Protein 3WIT (pdb70)

InterPro domains:
  IPR006531 Gp5/Type VI secretion system Vgr protein, OB-fold domain [PF04717] (384-450)
  IPR006533 Type VI secretion system, RhsGE-associated Vgr protein [TIGR01646] (20-500)
  IPR017847 Type VI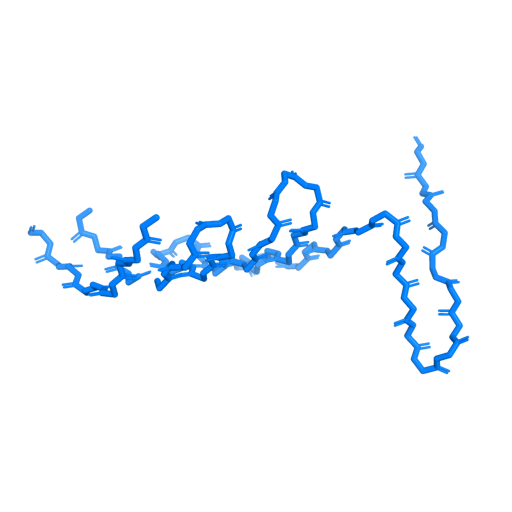 secretion system, RhsGE-associated Vgr family subset [TIGR03361] (7-517)
  IPR037026 Vgr protein, OB-fold domain superfamily [G3DSA:2.40.50.230] (354-454)
  IPR050708 Type VI secretion system VgrG/RHS [PTHR32305] (153-562)
  IPR054030 Gp5/Type VI secretion system Vgr, C-terminal trimerisation domain [PF22178] (467-559)

Secondary structure (DSSP, 8-state):
-EE---EE--EE--EETTEEEEEETTEEEEEETTTEEEEEETTEEEEE-SS-EETTEE-----

Sequence (63 aa):
GTIAGSVHVIKEILAVEESKIALTPDGIQLQVGESTVIRLSKDGITIVGGSVFINGLEHHHHH

Structure (mmCIF, N/CA/C/O backbone):
data_3WIT
#
_entry.id   3WIT
#
_cell.length_a   49.417
_cell.length_b   49.417
_cell.length_c   199.143
_cell.angle_alpha   90.00
_cell.angle_beta   90.00
_cell.angle_gamma   120.00
#
_symmetry.space_group_name_H-M   'H 3 2'
#
loop_
_entity.id
_entity.type
_entity.pdbx_description
1 polymer 'Putative Vgr protein'
2 water water
#
loop_
_atom_site.group_PDB
_atom_site.id
_atom_site.type_symbol
_atom_site.label_atom_id
_atom_site.label_alt_id
_atom_site.label_comp_id
_atom_site.label_asym_id
_atom_site.label_entity_id
_atom_site.label_seq_id
_atom_site.pdbx_PDB_ins_code
_atom_site.Cartn_x
_atom_site.Cartn_y
_atom_si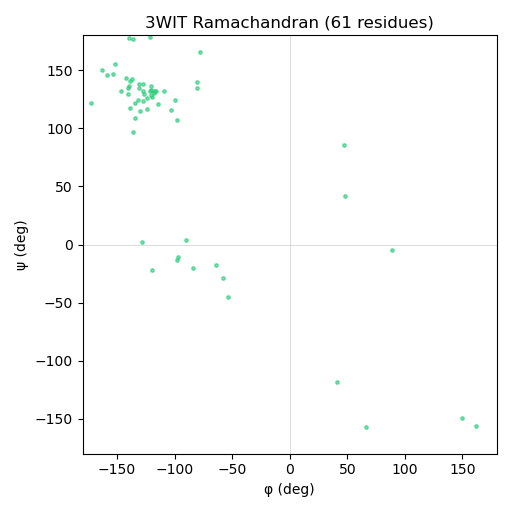te.Cartn_z
_atom_site.occupancy
_atom_site.B_iso_or_equiv
_atom_site.auth_seq_id
_atom_site.auth_comp_id
_atom_site.auth_asym_id
_atom_site.auth_atom_id
_atom_site.pdbx_PDB_model_num
ATOM 1 N N . GLY A 1 1 ? 8.143 17.832 71.913 1.00 66.20 561 GLY A N 1
ATOM 2 C CA . GLY A 1 1 ? 9.009 17.648 70.764 1.00 60.08 561 GLY A CA 1
ATOM 3 C C . GLY A 1 1 ? 10.375 17.155 71.196 1.00 57.10 561 GLY A C 1
ATOM 4 O O . GLY A 1 1 ? 10.603 16.876 72.375 1.00 56.24 561 GLY A O 1
ATOM 5 N N . THR A 1 2 ? 11.287 17.025 70.232 1.00 51.69 562 THR A N 1
ATOM 6 C CA . THR A 1 2 ? 12.662 16.590 70.496 1.00 49.15 562 THR A CA 1
ATOM 7 C C . THR A 1 2 ? 13.672 17.396 69.670 1.00 45.67 562 THR A C 1
ATOM 8 O O . THR A 1 2 ? 13.420 17.714 68.513 1.00 45.38 562 THR A O 1
ATOM 12 N N . ILE A 1 3 ? 14.800 17.731 70.287 1.00 44.82 563 ILE A N 1
ATOM 13 C CA . ILE A 1 3 ? 15.832 18.571 69.665 1.00 47.45 563 ILE A CA 1
ATOM 14 C C . ILE A 1 3 ? 17.192 18.023 70.045 1.00 44.81 563 ILE A C 1
ATOM 15 O O . ILE A 1 3 ? 17.437 17.807 71.213 1.00 42.47 563 ILE A O 1
ATOM 20 N N . ALA A 1 4 ? 18.097 17.804 69.089 1.00 35.05 564 ALA A N 1
ATOM 21 C CA . ALA A 1 4 ? 19.481 17.537 69.465 1.00 37.92 564 ALA A CA 1
ATOM 22 C C . ALA A 1 4 ? 20.300 18.415 68.539 1.00 46.82 564 ALA A C 1
ATOM 23 O O . ALA A 1 4 ? 20.157 18.301 67.317 1.00 47.78 564 ALA A O 1
ATOM 25 N N . GLY A 1 5 ? 21.123 19.306 69.102 1.00 36.93 565 GLY A N 1
ATOM 26 C CA . GLY A 1 5 ? 21.720 20.367 68.294 1.00 42.98 565 GLY A CA 1
ATOM 27 C C . GLY A 1 5 ? 23.038 20.837 68.866 1.00 40.71 565 GLY A C 1
ATOM 28 O O . GLY A 1 5 ? 23.232 20.806 70.081 1.00 36.24 565 GLY A O 1
ATOM 29 N N . SER A 1 6 ? 23.952 21.223 67.990 1.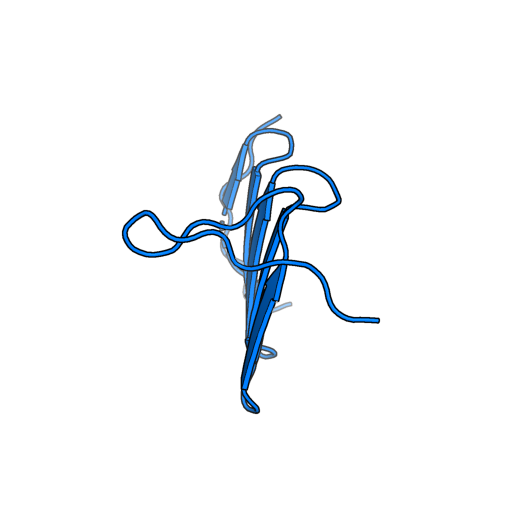00 39.10 566 SER A N 1
ATOM 30 C CA . SER A 1 6 ? 25.231 21.775 68.403 1.00 39.41 566 SER A CA 1
ATOM 31 C C . SER A 1 6 ? 25.372 23.016 67.549 1.00 40.37 566 SER A C 1
ATOM 32 O O . SER A 1 6 ? 25.239 22.935 66.324 1.00 42.20 566 SER A O 1
ATOM 35 N N . VAL A 1 7 ? 25.567 24.176 68.186 1.00 38.17 567 VAL A N 1
ATOM 36 C CA . VAL A 1 7 ? 25.717 25.442 67.461 1.00 40.47 567 VAL A CA 1
ATOM 37 C C . VAL A 1 7 ? 26.945 26.247 67.934 1.00 48.23 567 VAL A C 1
ATOM 38 O O . VAL A 1 7 ? 27.219 26.305 69.123 1.00 44.94 567 VAL A O 1
ATOM 42 N N . HIS A 1 8 ? 27.684 26.838 66.996 1.00 54.69 568 HIS A N 1
ATOM 43 C CA . HIS A 1 8 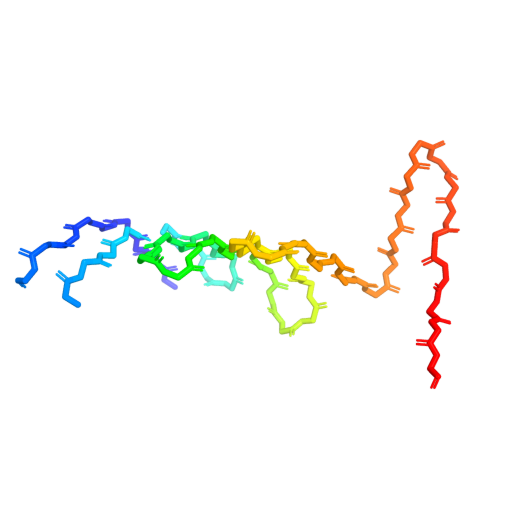? 28.774 27.757 67.312 1.00 62.18 568 HIS A CA 1
ATOM 44 C C . HIS A 1 8 ? 28.638 28.942 66.361 1.00 66.05 568 HIS A C 1
ATOM 45 O O . HIS A 1 8 ? 29.098 28.892 65.218 1.00 62.82 568 HIS A O 1
ATOM 52 N N . VAL A 1 9 ? 27.996 29.996 66.871 1.00 74.33 569 VAL A N 1
ATOM 53 C CA . VAL A 1 9 ? 27.449 31.136 66.107 1.00 83.35 569 VAL A CA 1
ATOM 54 C C . VAL A 1 9 ? 26.637 30.743 64.872 1.00 84.19 569 VAL A C 1
ATOM 55 O O . VAL A 1 9 ? 25.413 30.608 64.948 1.00 80.98 569 VAL A O 1
ATOM 59 N N . ILE A 1 27 ? 24.964 31.384 71.011 1.00 78.62 587 ILE A N 1
ATOM 60 C CA . ILE A 1 27 ? 25.981 31.324 69.971 1.00 73.81 587 ILE A CA 1
ATOM 61 C C . ILE A 1 27 ? 27.015 30.184 70.131 1.00 68.90 587 ILE A C 1
ATOM 62 O O . ILE A 1 27 ? 27.662 29.828 69.163 1.00 73.89 587 ILE A O 1
ATOM 67 N N . LYS A 1 28 ? 27.201 29.641 71.335 1.00 55.15 588 LYS A N 1
ATOM 68 C CA . LYS A 1 28 ? 27.940 28.380 71.504 1.00 43.34 588 LYS A CA 1
ATOM 69 C C . LYS A 1 28 ? 27.127 27.534 72.455 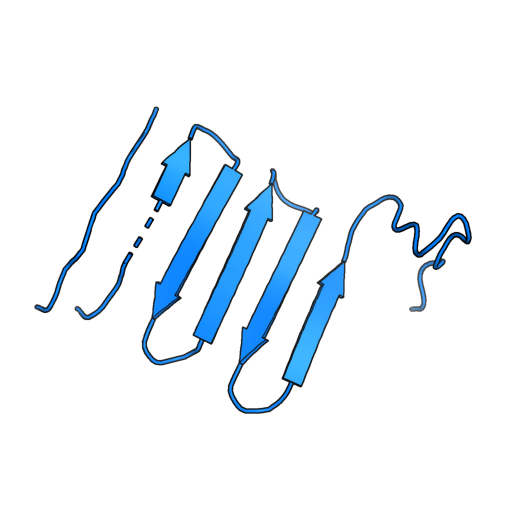1.00 45.75 588 LYS A C 1
ATOM 70 O O . LYS A 1 28 ? 27.058 27.813 73.656 1.00 43.31 588 LYS A O 1
ATOM 76 N N . GLU A 1 29 ? 26.506 26.477 71.956 1.00 36.65 589 GLU A N 1
ATOM 77 C CA . GLU A 1 29 ? 25.612 25.734 72.822 1.00 34.10 589 GLU A CA 1
ATOM 78 C C . GLU A 1 29 ? 25.453 24.348 72.254 1.00 31.44 589 GLU A C 1
ATOM 79 O O . GLU A 1 29 ? 25.486 24.201 71.030 1.00 34.75 589 GLU A O 1
ATOM 85 N N . ILE A 1 30 ? 25.306 23.354 73.124 1.00 33.01 590 ILE A N 1
ATOM 86 C CA . ILE A 1 30 ? 24.857 22.020 72.696 1.00 31.69 590 ILE A CA 1
ATOM 87 C C . ILE A 1 30 ? 23.587 21.771 73.496 1.00 38.02 590 ILE A C 1
ATOM 88 O O . ILE A 1 30 ? 23.560 22.040 74.709 1.00 36.82 590 ILE A O 1
ATOM 101 N N . LEU A 1 32 ? 20.327 18.861 74.165 1.00 30.89 592 LEU A N 1
ATOM 102 C CA . LEU A 1 32 ? 19.640 17.593 73.919 1.00 32.50 592 LEU A CA 1
ATOM 103 C C . LEU A 1 32 ? 18.325 17.702 74.677 1.00 35.38 592 LEU A C 1
ATOM 104 O O . LEU A 1 32 ? 18.329 17.896 75.883 1.00 36.40 592 LEU A O 1
ATOM 109 N N . ALA A 1 33 ? 17.207 17.574 73.989 1.00 35.44 593 ALA A N 1
ATOM 110 C CA . ALA A 1 33 ? 15.915 17.724 74.634 1.00 36.84 593 ALA A CA 1
ATOM 111 C C . ALA A 1 33 ? 14.885 16.709 74.114 1.00 38.02 593 ALA A C 1
ATOM 112 O O . ALA A 1 33 ? 14.753 16.483 72.904 1.00 37.22 593 ALA A O 1
ATOM 114 N N . VAL A 1 34 ? 14.162 16.093 75.044 1.00 32.80 594 VAL A N 1
ATOM 115 C CA . VAL A 1 34 ? 13.011 15.300 74.712 1.00 32.40 594 VAL A CA 1
ATOM 116 C C . VAL A 1 34 ? 11.899 15.813 75.644 1.00 38.86 594 VAL A C 1
ATOM 117 O O . VAL A 1 34 ? 12.024 15.706 76.867 1.00 37.14 594 VAL A O 1
ATOM 121 N N . GLU A 1 35 ? 10.856 16.408 75.087 1.00 39.02 595 GLU A N 1
ATOM 122 C CA . GLU A 1 35 ? 9.844 17.136 75.890 1.00 46.49 595 GLU A CA 1
ATOM 123 C C . GLU A 1 35 ? 10.493 17.966 76.994 1.00 44.40 595 GLU A C 1
ATOM 124 O O . GLU A 1 35 ? 11.301 18.851 76.712 1.00 46.01 595 GLU A O 1
ATOM 130 N N . GLU A 1 36 ? 10.168 17.644 78.252 1.00 38.82 596 GLU A N 1
ATOM 131 C CA . GLU A 1 36 ? 10.655 18.423 79.398 1.00 41.26 596 GLU A CA 1
ATOM 132 C C . GLU A 1 36 ? 11.988 17.966 79.992 1.00 42.96 596 GLU A C 1
ATOM 133 O O . GLU A 1 36 ? 12.457 18.514 81.006 1.00 39.33 596 GLU A O 1
ATOM 139 N N . SER A 1 37 ? 12.609 16.967 79.364 1.00 37.29 597 SER A N 1
ATOM 140 C CA . SER A 1 37 ? 13.915 16.494 79.806 1.00 33.64 597 SER A CA 1
ATOM 141 C C . SER A 1 37 ? 14.989 17.099 78.912 1.00 34.60 597 SER A C 1
ATOM 142 O O . SER A 1 37 ? 14.934 16.948 77.684 1.00 37.83 597 SER A O 1
ATOM 145 N N . LYS A 1 38 ? 15.956 17.785 79.515 1.00 33.21 598 LYS A N 1
ATOM 146 C CA . LYS A 1 38 ? 16.948 18.539 78.739 1.00 33.46 598 LYS A CA 1
ATOM 147 C C . LYS A 1 38 ? 18.310 18.447 79.360 1.00 34.24 598 LYS A C 1
ATOM 148 O O . LYS A 1 38 ? 18.438 18.446 80.588 1.00 34.82 598 LYS A O 1
ATOM 154 N N . ILE A 1 39 ? 19.331 18.372 78.506 1.00 33.52 599 ILE A N 1
ATOM 155 C CA . ILE A 1 39 ? 20.713 18.594 78.900 1.00 32.64 599 ILE A CA 1
ATOM 156 C C . ILE A 1 39 ? 21.254 19.713 77.999 1.00 38.32 599 ILE A C 1
ATOM 157 O O . ILE A 1 39 ? 21.123 19.644 76.761 1.00 34.17 599 ILE A O 1
ATOM 162 N N . ALA A 1 40 ? 21.806 20.767 78.601 1.00 34.92 600 ALA A N 1
ATOM 163 C CA . ALA A 1 40 ? 22.376 21.883 77.827 1.00 33.60 600 ALA A CA 1
ATOM 164 C C . ALA A 1 40 ? 23.796 22.165 78.274 1.00 34.88 600 ALA A C 1
ATOM 165 O O . ALA A 1 40 ? 24.091 22.146 79.474 1.00 36.53 60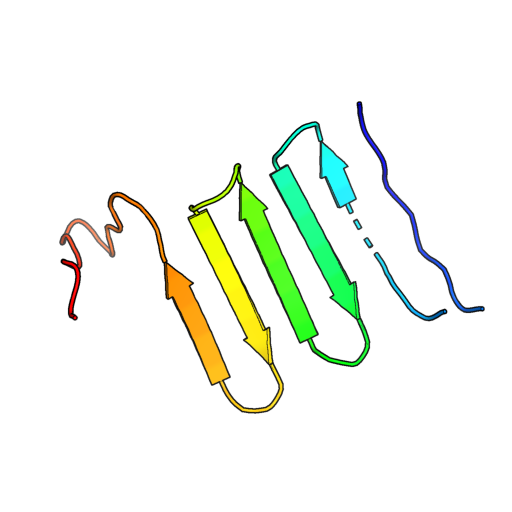0 ALA A O 1
ATOM 167 N N . LEU A 1 41 ? 24.677 22.419 77.312 1.00 34.13 601 LEU A N 1
ATOM 168 C CA . LEU A 1 41 ? 26.037 22.832 77.625 1.00 34.48 601 LEU A CA 1
ATOM 169 C C . LEU A 1 41 ? 26.275 24.194 77.009 1.00 35.12 601 LEU A C 1
ATOM 170 O O . LEU A 1 41 ? 25.951 24.423 75.826 1.00 34.62 601 LEU A O 1
ATOM 175 N N . THR A 1 42 ? 26.844 25.111 77.796 1.00 34.78 602 THR A N 1
ATOM 176 C CA . THR A 1 42 ? 27.166 26.440 77.305 1.00 37.08 602 THR A CA 1
ATOM 177 C C . THR A 1 42 ? 28.537 26.829 77.890 1.00 36.14 602 THR A C 1
ATOM 178 O O . THR A 1 42 ? 29.095 26.092 78.693 1.00 38.36 602 THR A O 1
ATOM 182 N N . PRO A 1 43 ? 29.060 27.996 77.528 1.00 36.80 603 PRO A N 1
ATOM 183 C CA . PRO A 1 43 ? 30.323 28.338 78.177 1.00 40.39 603 PRO A CA 1
ATOM 184 C C . PRO A 1 43 ? 30.167 28.525 79.703 1.00 45.45 603 PRO A C 1
ATOM 185 O O . PRO A 1 43 ? 31.163 28.494 80.408 1.00 44.71 603 PRO A O 1
ATOM 189 N N . ASP A 1 44 ? 28.937 28.719 80.187 1.00 43.64 604 ASP A N 1
ATOM 190 C CA . ASP A 1 44 ? 28.697 28.936 81.615 1.00 42.75 604 ASP A CA 1
ATOM 191 C C . ASP A 1 44 ? 28.599 27.652 82.400 1.00 38.90 604 ASP A C 1
ATOM 192 O O . ASP A 1 44 ? 28.729 27.663 83.635 1.00 41.69 604 ASP A O 1
ATOM 197 N N . GLY A 1 45 ? 28.329 26.549 81.710 1.00 37.34 605 GLY A N 1
ATOM 198 C CA . GLY A 1 45 ? 28.309 25.257 82.389 1.00 34.04 605 GLY A CA 1
ATOM 199 C C . GLY A 1 45 ? 27.353 24.254 81.779 1.00 34.63 605 GLY A C 1
ATOM 200 O O . GLY A 1 45 ? 27.062 24.286 80.573 1.00 34.10 605 GLY A O 1
ATOM 201 N N . ILE A 1 46 ? 26.825 23.375 82.620 1.00 33.32 606 ILE A N 1
ATOM 202 C CA . ILE A 1 46 ? 25.991 22.283 82.149 1.00 31.34 606 ILE A CA 1
ATOM 203 C C . ILE A 1 46 ? 24.737 22.256 82.998 1.00 39.48 606 ILE A C 1
ATOM 204 O O . ILE A 1 46 ? 24.797 22.412 84.222 1.00 35.69 606 ILE A O 1
ATOM 209 N N . GLN A 1 47 ? 23.588 22.114 82.357 1.00 33.41 607 GLN A N 1
ATOM 210 C CA . GLN A 1 47 ? 22.354 21.923 83.133 1.00 30.39 607 GLN A CA 1
ATOM 211 C C . GLN A 1 47 ? 21.607 20.692 82.642 1.00 36.56 607 GLN A C 1
ATOM 212 O O . GLN A 1 47 ? 21.428 20.515 81.439 1.00 35.00 607 GLN A O 1
ATOM 218 N N . LEU A 1 48 ? 21.190 19.844 83.583 1.00 31.65 608 LEU A N 1
ATOM 219 C CA . LEU A 1 48 ? 20.347 18.704 83.307 1.00 33.80 608 LEU A CA 1
ATOM 220 C C . LEU A 1 48 ? 19.064 18.934 84.073 1.00 37.71 608 LEU A C 1
ATOM 221 O O . LEU A 1 48 ? 19.106 19.250 85.269 1.00 36.38 608 LEU A O 1
ATOM 226 N N . GLN A 1 49 ? 17.918 18.794 83.407 1.00 35.82 609 GLN A N 1
ATOM 227 C CA . GLN A 1 49 ? 16.655 19.027 84.091 1.00 31.60 609 GLN A CA 1
ATOM 228 C C . GLN A 1 49 ? 15.538 18.228 83.513 1.00 36.52 609 GLN A C 1
ATOM 229 O O . GLN A 1 49 ? 15.554 17.848 82.332 1.00 37.13 609 GLN A O 1
ATOM 235 N N . VAL A 1 50 ? 14.542 17.996 84.355 1.00 35.22 610 VAL A N 1
ATOM 236 C CA . VAL A 1 50 ? 13.342 17.289 83.954 1.00 30.30 610 VAL A CA 1
ATOM 237 C C . VAL A 1 50 ? 12.188 18.026 84.592 1.00 37.03 610 VAL A C 1
ATOM 238 O O . VAL A 1 50 ? 12.087 18.117 85.827 1.00 42.07 610 VAL A O 1
ATOM 242 N N . GLY A 1 51 ? 11.315 18.560 83.756 1.00 36.74 611 GLY A N 1
ATOM 243 C CA . GLY A 1 51 ? 10.185 19.350 84.252 1.00 43.74 611 GLY A CA 1
ATOM 244 C C . GLY A 1 51 ? 10.733 20.610 84.894 1.00 46.38 611 GLY A C 1
ATOM 245 O O . GLY A 1 51 ? 11.874 21.011 84.630 1.00 47.84 611 GLY A O 1
ATOM 246 N N . GLU A 1 52 ? 9.981 21.219 85.797 1.00 52.61 612 GLU A N 1
ATOM 247 C CA . GLU A 1 52 ? 10.440 22.528 86.247 1.00 65.27 612 GLU A CA 1
ATOM 248 C C . GLU A 1 52 ? 11.230 22.524 87.545 1.00 60.13 612 GLU A C 1
ATOM 249 O O . GLU A 1 52 ? 11.851 23.519 87.894 1.00 68.89 612 GLU A O 1
ATOM 255 N N . SER A 1 53 ? 11.244 21.410 88.256 1.00 48.55 613 SER A N 1
ATOM 256 C CA . SER A 1 53 ? 11.859 21.456 89.564 1.00 47.43 613 SER A CA 1
ATOM 257 C C . SER A 1 53 ? 12.905 20.398 89.834 1.00 45.96 613 SER A C 1
ATOM 258 O O . SER A 1 53 ? 13.447 20.340 90.922 1.00 50.70 613 SER A O 1
ATOM 261 N N . THR A 1 54 ? 13.204 19.552 88.868 1.00 37.15 614 THR A N 1
ATOM 262 C CA . THR A 1 54 ? 14.324 18.632 89.056 1.00 35.13 614 THR A CA 1
ATOM 263 C C . THR A 1 54 ? 15.476 19.178 88.242 1.00 38.40 614 THR A C 1
ATOM 264 O O . THR A 1 54 ? 15.371 19.259 87.002 1.00 37.74 614 THR A O 1
ATOM 268 N N . VAL A 1 55 ? 16.566 19.577 88.899 1.00 35.96 615 VAL A N 1
ATOM 269 C CA . VAL A 1 55 ? 17.686 20.203 88.167 1.00 33.24 615 VAL A CA 1
ATOM 270 C C . VAL A 1 55 ? 19.045 19.887 88.756 1.00 37.05 615 VAL A C 1
ATOM 271 O O . VAL A 1 55 ? 19.232 19.990 89.966 1.00 38.94 615 VAL A O 1
ATOM 275 N N . ILE A 1 56 ? 19.996 19.498 87.916 1.00 35.14 616 ILE A N 1
ATOM 276 C CA . ILE A 1 56 ? 21.398 19.499 88.311 1.00 32.81 616 ILE A CA 1
ATOM 277 C C . ILE A 1 56 ? 22.111 20.534 87.459 1.00 39.14 616 ILE A C 1
ATOM 278 O O . ILE A 1 56 ? 22.078 20.463 86.228 1.00 34.91 616 ILE A O 1
ATOM 283 N N . ARG A 1 57 ? 22.721 21.515 88.109 1.00 35.25 617 ARG A N 1
ATOM 284 C CA . ARG A 1 57 ? 23.481 22.526 87.399 1.00 34.11 617 ARG A CA 1
ATOM 285 C C . ARG A 1 57 ? 24.950 22.483 87.822 1.00 38.68 617 ARG A C 1
ATOM 286 O O . ARG A 1 57 ? 25.271 22.448 89.016 1.00 35.34 617 ARG A O 1
ATOM 294 N N . LEU A 1 58 ? 25.836 22.494 86.839 1.00 35.40 618 LEU A N 1
ATOM 295 C CA . LEU A 1 58 ? 27.269 22.557 87.079 1.00 31.90 618 LEU A CA 1
ATOM 296 C C . LEU A 1 58 ? 27.798 23.856 86.501 1.00 35.83 618 LEU A C 1
ATOM 297 O O . LEU A 1 58 ? 27.494 24.196 85.338 1.00 34.43 618 LEU A O 1
ATOM 302 N N . SER A 1 59 ? 28.599 24.574 87.281 1.00 33.47 619 SER A N 1
ATOM 303 C CA . SER A 1 59 ? 29.193 25.825 86.819 1.00 37.99 619 SER A CA 1
ATOM 304 C C . SER A 1 59 ? 30.632 25.787 87.257 1.00 39.72 619 SER A C 1
ATOM 305 O O . SER A 1 59 ? 31.033 24.861 87.952 1.00 38.97 619 SER A O 1
ATOM 308 N N . LYS A 1 60 ? 31.398 26.807 86.896 1.00 39.55 620 LYS A N 1
ATOM 309 C CA . LYS A 1 60 ? 32.808 26.888 87.282 1.00 40.93 620 LYS A CA 1
ATOM 310 C C . LYS A 1 60 ? 32.992 26.849 88.799 1.00 42.50 620 LYS A C 1
ATOM 311 O O . LYS A 1 60 ? 34.029 26.406 89.299 1.00 46.39 620 LYS A O 1
ATOM 317 N N . ASP A 1 61 ? 31.987 27.340 89.521 1.00 41.96 621 ASP A N 1
ATOM 318 C CA . ASP A 1 61 ? 32.084 27.530 90.962 1.00 45.17 621 ASP A CA 1
ATOM 319 C C . ASP A 1 61 ? 31.464 26.400 91.797 1.00 37.00 621 ASP A C 1
ATOM 320 O O . ASP A 1 61 ? 31.687 26.323 93.015 1.00 43.72 621 ASP A O 1
ATOM 325 N N . GLY A 1 62 ? 30.699 25.533 91.180 1.00 38.12 622 GLY A N 1
ATOM 326 C CA . GLY A 1 62 ? 30.158 24.416 91.947 1.00 35.06 622 GLY A CA 1
ATOM 327 C C . GLY A 1 62 ? 28.980 23.734 91.307 1.00 35.47 622 GLY A C 1
ATOM 328 O O . GLY A 1 62 ? 28.799 23.778 90.093 1.00 34.33 622 GLY A O 1
ATOM 329 N N . ILE A 1 63 ? 28.174 23.076 92.129 1.00 32.83 623 ILE A N 1
ATOM 330 C CA . ILE A 1 63 ? 27.131 22.206 91.613 1.00 29.32 623 ILE A CA 1
ATOM 331 C C . ILE A 1 63 ? 25.914 22.436 92.480 1.00 37.72 623 ILE A C 1
ATOM 332 O O . ILE A 1 63 ? 26.033 22.530 93.718 1.00 36.39 623 ILE A O 1
ATOM 337 N N . THR A 1 64 ? 24.746 22.542 91.852 1.00 35.77 624 THR A N 1
ATOM 338 C CA . THR A 1 64 ? 23.499 22.535 92.619 1.00 36.85 624 THR A CA 1
ATOM 339 C C . THR A 1 64 ? 22.674 21.357 92.135 1.00 34.97 624 THR A C 1
ATOM 340 O O . THR A 1 64 ? 22.643 21.055 90.934 1.00 37.25 624 THR A O 1
ATOM 344 N N . ILE A 1 65 ? 22.091 20.626 93.081 1.00 32.65 625 ILE A N 1
ATOM 345 C CA . ILE A 1 65 ? 21.245 19.465 92.783 1.00 35.16 625 ILE A CA 1
ATOM 346 C C . ILE A 1 65 ? 19.952 19.735 93.540 1.00 38.15 625 ILE A C 1
ATOM 347 O O . ILE A 1 65 ? 20.014 19.988 94.735 1.00 37.48 625 ILE A O 1
ATOM 352 N N . VAL A 1 66 ? 18.800 19.748 92.852 1.00 35.27 626 VAL A N 1
ATOM 353 C CA . VAL A 1 66 ? 17.483 19.926 93.510 1.00 31.14 626 VAL A CA 1
ATOM 354 C C . VAL A 1 66 ? 16.479 18.928 92.886 1.00 37.91 626 VAL A C 1
ATOM 355 O O . VAL A 1 66 ? 16.515 18.661 91.676 1.00 35.70 626 VAL A O 1
ATOM 359 N N . GLY A 1 67 ? 15.607 18.373 93.722 1.00 36.33 627 GLY A N 1
ATOM 360 C CA . GLY A 1 67 ? 14.571 17.454 93.280 1.00 36.80 627 GLY A CA 1
ATOM 361 C C . GLY A 1 67 ? 13.513 17.329 94.353 1.00 38.16 627 GLY A C 1
ATOM 362 O O . GLY A 1 67 ? 13.825 17.462 95.543 1.00 36.36 627 GLY A O 1
ATOM 363 N N . GLY A 1 68 ? 12.263 17.073 93.970 1.00 38.35 628 GLY A N 1
ATOM 364 C CA . GLY A 1 68 ? 11.206 16.972 94.971 1.00 39.48 628 GLY A CA 1
ATOM 365 C C . GLY A 1 68 ? 11.617 15.952 96.029 1.00 37.28 628 GLY A C 1
ATOM 366 O O . GLY A 1 68 ? 11.482 16.172 97.235 1.00 42.04 628 GLY A O 1
ATOM 367 N N . SER A 1 69 ? 12.126 14.820 95.572 1.00 35.83 629 SER A N 1
ATOM 368 C CA . SER A 1 69 ? 12.742 13.858 96.472 1.00 38.56 629 SER A CA 1
ATOM 369 C C . SER A 1 69 ? 14.105 13.591 95.929 1.00 40.27 629 SER A C 1
ATOM 370 O O . SER A 1 69 ? 14.247 13.324 94.735 1.00 46.82 629 SER A O 1
ATOM 373 N N . VAL A 1 70 ? 15.137 13.684 96.766 1.00 36.88 630 VAL A N 1
ATOM 374 C CA . VAL A 1 70 ? 16.481 13.307 96.297 1.00 36.47 630 VAL A CA 1
ATOM 375 C C . VAL A 1 70 ? 16.947 12.158 97.189 1.00 41.70 630 VAL A C 1
ATOM 376 O O . VAL A 1 70 ? 16.880 12.284 98.422 1.00 36.92 630 VAL A O 1
ATOM 380 N N . PHE A 1 71 ? 17.358 11.035 96.591 1.00 36.78 631 PHE A N 1
ATOM 381 C CA . PHE A 1 71 ? 17.874 9.911 97.376 1.00 39.20 631 PHE A CA 1
ATOM 382 C C . PHE A 1 71 ? 19.289 9.597 96.919 1.00 37.41 631 PHE A C 1
ATOM 383 O O . PHE A 1 71 ? 19.561 9.498 95.731 1.00 38.96 631 PHE A O 1
ATOM 391 N N . ILE A 1 72 ? 20.199 9.451 97.870 1.00 32.81 632 ILE A N 1
ATOM 392 C CA . ILE A 1 72 ? 21.577 9.111 97.538 1.00 32.23 632 ILE A CA 1
ATOM 393 C C . ILE A 1 72 ? 21.919 7.834 98.301 1.00 34.05 632 ILE A C 1
ATOM 394 O 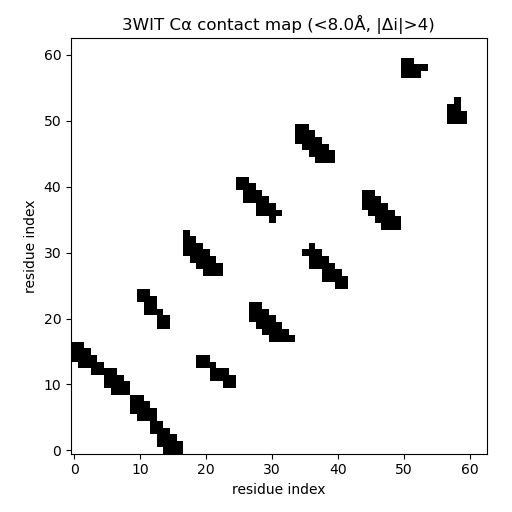O . ILE A 1 72 ? 21.885 7.816 99.536 1.00 41.24 632 ILE A O 1
ATOM 399 N N . ASN A 1 73 ? 22.200 6.772 97.556 1.00 38.09 633 ASN A N 1
ATOM 400 C CA . ASN A 1 73 ? 22.473 5.443 98.123 1.00 40.89 633 ASN A CA 1
ATOM 401 C C . ASN A 1 73 ? 21.428 5.048 99.160 1.00 43.01 633 ASN A C 1
ATOM 402 O O . ASN A 1 73 ? 21.719 4.487 100.229 1.00 44.73 633 ASN A O 1
ATOM 407 N N . GLY A 1 74 ? 20.181 5.348 98.828 1.00 42.24 634 GLY A N 1
ATOM 408 C CA . GLY A 1 74 ? 19.069 4.937 99.663 1.00 44.22 634 GLY A CA 1
ATOM 409 C C . GLY A 1 74 ? 18.663 5.898 100.759 1.00 42.67 634 GLY A C 1
ATOM 410 O O . GLY A 1 74 ? 17.682 5.648 101.450 1.00 43.35 634 GLY A O 1
ATOM 411 N N . LEU A 1 75 ? 19.405 6.986 100.940 1.00 41.55 635 LEU A N 1
ATOM 412 C CA . LEU A 1 75 ? 19.095 7.921 102.025 1.00 45.18 635 LEU A CA 1
ATOM 413 C C . LEU A 1 75 ? 18.532 9.210 101.443 1.00 43.04 635 LEU A C 1
ATOM 414 O O . LEU A 1 75 ? 19.099 9.758 100.510 1.00 38.91 635 LEU A O 1
ATOM 419 N N . GLU A 1 76 ? 17.426 9.693 102.002 1.00 46.61 636 GLU A N 1
ATOM 420 C CA . GLU A 1 76 ? 16.787 10.871 101.439 1.00 42.05 636 GLU A CA 1
ATOM 421 C C . GLU A 1 76 ? 17.504 12.099 101.916 1.00 41.95 636 GLU A C 1
ATOM 422 O O . GLU A 1 76 ? 17.833 12.212 103.096 1.00 41.58 636 GLU A O 1
ATOM 428 N N . HIS A 1 77 ? 17.757 13.007 100.987 1.00 36.54 637 HIS A N 1
ATOM 429 C CA . HIS A 1 77 ? 18.254 14.330 101.308 1.00 38.64 637 HIS A CA 1
ATOM 430 C C . HIS A 1 77 ? 17.138 15.357 101.338 1.00 41.36 637 HIS A C 1
ATOM 431 O O . HIS A 1 77 ? 16.608 15.760 100.312 1.00 40.51 637 HIS A O 1
ATOM 438 N N . HIS A 1 78 ? 16.797 15.789 102.539 1.00 42.26 638 HIS A N 1
ATOM 439 C CA . HIS A 1 78 ? 15.656 16.671 102.744 1.00 41.86 638 HIS A CA 1
ATOM 440 C C . H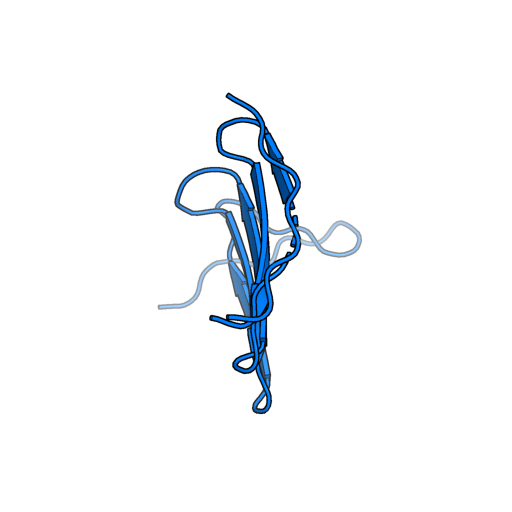IS A 1 78 ? 15.944 18.118 102.373 1.00 43.97 638 HIS A C 1
ATOM 441 O O . HIS A 1 78 ? 17.098 18.518 102.217 1.00 44.46 638 HIS A O 1
ATOM 448 N N . HIS A 1 79 ? 14.891 18.916 102.250 1.00 42.57 639 HIS A N 1
ATOM 449 C CA . HIS A 1 79 ? 15.042 20.304 101.838 1.00 44.60 639 HIS A CA 1
ATOM 450 C C . HIS A 1 79 ? 15.456 21.247 102.960 1.00 49.52 639 HIS A C 1
ATOM 451 O O . HIS A 1 79 ? 14.969 21.125 104.072 1.00 53.63 639 HIS A O 1
ATOM 458 N N . HIS A 1 80 ? 16.351 22.187 102.657 1.00 48.38 640 HIS A N 1
ATOM 459 C CA . HIS A 1 80 ? 16.719 23.236 103.609 1.00 56.93 640 HIS A CA 1
ATOM 460 C C . HIS A 1 80 ? 16.441 24.613 103.087 1.00 55.32 640 HIS A C 1
ATOM 461 O O . HIS A 1 80 ? 16.838 24.951 101.974 1.00 56.72 640 HIS A O 1
ATOM 468 N N . HIS A 1 81 ? 15.744 25.404 103.894 1.00 48.41 641 HIS A N 1
ATOM 469 C CA . HIS A 1 81 ? 15.372 26.763 103.524 1.00 60.95 641 HIS A CA 1
ATOM 470 C C . HIS A 1 81 ? 15.904 27.758 104.564 1.00 67.23 641 HIS A C 1
ATOM 471 O O . HIS A 1 81 ? 15.841 28.972 104.369 1.00 74.18 641 HIS A O 1
#

Foldseek 3Di:
DWDFDACVVPGKTTDDPQFDWIQDLQFIWTDGHDWAIWTQGPVGIDGTDPWDADPRRTDDDDD

CATH classification: 2.20.220.20

B-factor: mean 46.92, std 15.24, range [28.97, 117.15]

Nearest PDB structures (foldseek):
  3wit-assembly1_A  TM=1.016E+00  e=7.712E-10  Escherichia coli O157:H7
  3pqh-assembly1_A  TM=8.837E-01  e=1.176E+00  Bacteriophage sp.
  3pqi-assembly1_A  TM=7.388E-01  e=6.714E-01  Bacteriophage sp.

Organism: Escherichia coli O157:H7 (NCBI:txid83334)

Solvent-accessible surface area: 5383 Å² total

Radius of gyration: 13.86 Å; Cα contacts (8 Å, |Δi|>4): 111; chains: 1; bounding box: 24×26×38 Å